Protein AF-A0A7X8XQG6-F1 (afdb_monomer)

Solvent-accessible surface area (backbone atoms only — not comparable to full-atom values): 6072 Å² total; per-residue (Å²): 133,54,75,66,58,50,49,52,51,53,51,53,49,52,54,50,49,54,52,51,54,51,52,50,24,62,74,64,74,58,55,61,72,81,66,39,67,60,43,58,56,51,48,52,50,39,49,49,49,32,63,50,41,73,73,54,83,68,88,49,69,68,56,48,52,53,40,52,50,42,40,52,54,37,71,76,47,74,83,69,76,65,98,56,99,60,59,54,92,77,50,53,73,67,58,48,30,65,76,64,79,100

Sequence (102 aa):
MTAEERYIRIAGFYEALKTLSAAIRTQKGGIAAENYTGRFFEADVLEMLNAYGEKLKPSDAKLKALIKKYQSEFQGVKDLVTPSNKPVHEMTLEEFQRVMNI

Radius of gyration: 16.03 Å; Cα contacts (8 Å, |Δi|>4): 54; chains: 1; bounding box: 31×25×47 Å

Nearest PDB structures (foldseek):
  4hwh-assembly1_A  TM=6.077E-01  e=6.120E-01  Arabidopsis thaliana
  1yo7-assembly2_B  TM=2.441E-01  e=3.489E+00  Escherichia coli

Mean predicted aligned error: 9.98 Å

Structure (mmCIF, N/CA/C/O backbone):
data_AF-A0A7X8XQG6-F1
#
_entry.id   AF-A0A7X8XQG6-F1
#
loop_
_atom_site.group_PDB
_atom_site.id
_atom_site.type_symbol
_atom_site.label_atom_id
_atom_site.label_alt_id
_atom_site.label_comp_id
_atom_site.label_asym_id
_atom_site.label_entity_id
_atom_site.label_seq_id
_atom_site.pdbx_PDB_ins_code
_atom_site.Cartn_x
_atom_site.Cartn_y
_atom_site.Cartn_z
_atom_site.occupancy
_atom_site.B_iso_or_equiv
_atom_site.auth_seq_id
_atom_site.auth_comp_id
_atom_site.auth_asym_id
_atom_site.auth_atom_id
_atom_site.pdbx_PDB_model_num
ATOM 1 N N . MET A 1 1 ? 3.867 0.414 21.333 1.00 76.31 1 MET A N 1
ATOM 2 C CA . MET A 1 1 ? 3.340 0.595 19.968 1.00 76.31 1 MET A CA 1
ATOM 3 C C . MET A 1 1 ? 2.037 -0.183 19.821 1.00 76.31 1 MET A C 1
ATOM 5 O O . MET A 1 1 ? 2.041 -1.400 20.027 1.00 76.31 1 MET A O 1
ATOM 9 N N . THR A 1 2 ? 0.933 0.504 19.548 1.00 89.38 2 THR A N 1
ATOM 10 C CA . THR A 1 2 ? -0.410 -0.066 19.361 1.00 89.38 2 THR A CA 1
ATOM 11 C C . THR A 1 2 ? -0.527 -0.781 18.007 1.00 89.38 2 THR A C 1
ATOM 13 O O . THR A 1 2 ? 0.366 -0.693 17.160 1.00 89.38 2 THR A O 1
ATOM 16 N N . ALA A 1 3 ? -1.611 -1.536 17.796 1.00 87.19 3 ALA A N 1
ATOM 17 C CA . ALA A 1 3 ? -1.884 -2.153 16.494 1.00 87.19 3 ALA A CA 1
ATOM 18 C C . ALA A 1 3 ? -2.119 -1.097 15.397 1.00 87.19 3 ALA A C 1
ATOM 20 O O . ALA A 1 3 ? -1.655 -1.273 14.274 1.00 87.19 3 ALA A O 1
ATOM 21 N N . GLU A 1 4 ? -2.775 0.012 15.743 1.00 91.44 4 GLU A N 1
ATOM 22 C CA . GLU A 1 4 ? -3.010 1.141 14.839 1.00 91.44 4 GLU A CA 1
ATOM 23 C C . GLU A 1 4 ? -1.694 1.842 14.460 1.00 91.44 4 GLU A C 1
ATOM 25 O O . GLU A 1 4 ? -1.434 2.078 13.283 1.00 91.44 4 GLU A O 1
ATOM 30 N N . GLU A 1 5 ? -0.802 2.085 15.426 1.00 90.00 5 GLU A N 1
ATOM 31 C CA . GLU A 1 5 ? 0.523 2.672 15.167 1.00 90.00 5 GLU A CA 1
ATOM 32 C C . GLU A 1 5 ? 1.399 1.763 14.291 1.00 90.00 5 GLU A C 1
ATOM 34 O O . GLU A 1 5 ? 2.103 2.243 13.400 1.00 90.00 5 GLU A O 1
ATOM 39 N N . ARG A 1 6 ? 1.338 0.438 14.503 1.00 90.69 6 ARG A N 1
ATOM 40 C CA . ARG A 1 6 ? 2.000 -0.547 13.631 1.00 90.69 6 ARG A CA 1
ATOM 41 C C . ARG A 1 6 ? 1.492 -0.455 12.199 1.00 90.69 6 ARG A C 1
ATOM 43 O O . ARG A 1 6 ? 2.300 -0.411 11.276 1.00 90.69 6 ARG A O 1
ATOM 50 N N . TYR A 1 7 ? 0.175 -0.400 12.029 1.00 93.06 7 TYR A N 1
ATOM 51 C CA . TYR A 1 7 ? -0.452 -0.292 10.719 1.00 93.06 7 TYR A CA 1
ATOM 52 C C . TYR A 1 7 ? -0.015 0.973 9.978 1.00 93.06 7 TYR A C 1
ATOM 54 O O . TYR A 1 7 ? 0.414 0.900 8.831 1.00 93.06 7 TYR A O 1
ATOM 62 N N . ILE A 1 8 ? -0.042 2.124 10.657 1.00 92.94 8 ILE A N 1
ATOM 63 C CA . ILE A 1 8 ? 0.397 3.408 10.093 1.00 92.94 8 ILE A CA 1
ATOM 64 C C . ILE A 1 8 ? 1.862 3.339 9.650 1.00 92.94 8 ILE A C 1
ATOM 66 O O . ILE A 1 8 ? 2.217 3.858 8.594 1.00 92.94 8 ILE A O 1
ATOM 70 N N . ARG A 1 9 ? 2.722 2.666 10.421 1.00 92.25 9 ARG A N 1
ATOM 71 C CA . ARG A 1 9 ? 4.139 2.517 10.075 1.00 92.25 9 ARG A CA 1
ATOM 72 C C . ARG A 1 9 ? 4.353 1.648 8.834 1.00 92.25 9 ARG A C 1
ATOM 74 O O . ARG A 1 9 ? 5.178 2.000 7.996 1.00 92.25 9 ARG A O 1
ATOM 81 N N . ILE A 1 10 ? 3.602 0.554 8.699 1.00 90.44 10 ILE A N 1
ATOM 82 C CA . ILE A 1 10 ? 3.636 -0.301 7.501 1.00 90.44 10 ILE A CA 1
ATOM 83 C C . ILE A 1 10 ? 3.096 0.470 6.289 1.00 90.44 10 ILE A C 1
ATOM 85 O O . ILE A 1 10 ? 3.706 0.436 5.225 1.00 90.44 10 ILE A O 1
ATOM 89 N N . ALA A 1 11 ? 2.015 1.236 6.459 1.00 92.06 11 ALA A N 1
ATOM 90 C CA . ALA A 1 11 ? 1.468 2.090 5.408 1.00 92.06 11 ALA A CA 1
ATOM 91 C C . ALA A 1 11 ? 2.495 3.127 4.928 1.00 92.06 11 ALA A C 1
ATOM 93 O O . ALA A 1 11 ? 2.706 3.288 3.730 1.00 92.06 11 ALA A O 1
ATOM 94 N N . GLY A 1 12 ? 3.199 3.780 5.856 1.00 92.12 12 GLY A N 1
ATOM 95 C CA . GLY A 1 12 ? 4.277 4.711 5.517 1.00 92.12 12 GLY A CA 1
ATOM 96 C C . GLY A 1 12 ? 5.417 4.046 4.742 1.00 92.12 12 GLY A C 1
ATOM 97 O O . GLY A 1 12 ? 5.930 4.622 3.785 1.00 92.12 12 GLY A O 1
ATOM 98 N N . PHE A 1 13 ? 5.784 2.816 5.110 1.00 88.31 13 PHE A N 1
ATOM 99 C CA . PHE A 1 13 ? 6.775 2.033 4.372 1.00 88.31 13 PHE A CA 1
ATOM 100 C C . PHE A 1 13 ? 6.313 1.700 2.949 1.00 88.31 13 PHE A C 1
ATOM 102 O O . PHE A 1 13 ? 7.077 1.871 2.003 1.00 88.31 13 PHE A O 1
ATOM 109 N N . TYR A 1 14 ? 5.055 1.292 2.784 1.00 89.69 14 TYR A N 1
ATOM 110 C CA . TYR A 1 14 ? 4.467 1.009 1.478 1.00 89.69 14 TYR A CA 1
ATOM 111 C C . TYR A 1 14 ? 4.492 2.229 0.543 1.00 89.69 14 TYR A C 1
ATOM 113 O O . TYR A 1 14 ? 4.901 2.122 -0.612 1.00 89.69 14 TYR A O 1
ATOM 121 N N . GLU A 1 15 ? 4.137 3.417 1.038 1.00 90.25 15 GLU A N 1
ATOM 122 C CA . GLU A 1 15 ? 4.207 4.649 0.235 1.00 90.25 15 GLU A CA 1
ATOM 123 C C . GLU A 1 15 ? 5.658 5.034 -0.120 1.00 90.25 15 GLU A C 1
ATOM 125 O O . GLU A 1 15 ? 5.931 5.515 -1.226 1.00 90.25 15 GLU A O 1
ATOM 130 N N . ALA A 1 16 ? 6.611 4.785 0.785 1.00 85.44 16 ALA A N 1
ATOM 131 C CA . ALA A 1 16 ? 8.032 4.987 0.511 1.00 85.44 16 ALA A CA 1
ATOM 132 C C . ALA A 1 16 ? 8.545 4.032 -0.581 1.00 85.44 16 ALA A C 1
ATOM 134 O O . ALA A 1 16 ? 9.264 4.472 -1.481 1.00 85.44 16 ALA A O 1
ATOM 135 N N . LEU A 1 17 ? 8.127 2.760 -0.556 1.00 83.25 17 LEU A N 1
ATOM 136 C CA . LEU A 1 17 ? 8.427 1.789 -1.612 1.00 83.25 17 LEU A CA 1
ATOM 137 C C . LEU A 1 17 ? 7.885 2.253 -2.967 1.00 83.25 17 LEU A C 1
ATOM 139 O O . LEU A 1 17 ? 8.660 2.370 -3.914 1.00 83.25 17 LEU A O 1
ATOM 143 N N . LYS A 1 18 ? 6.606 2.649 -3.036 1.00 81.25 18 LYS A N 1
ATOM 144 C CA . LYS A 1 18 ? 5.990 3.168 -4.273 1.00 81.25 18 LYS A CA 1
ATOM 145 C C . LYS A 1 18 ? 6.756 4.359 -4.843 1.00 81.25 18 LYS A C 1
ATOM 147 O O . LYS A 1 18 ? 6.939 4.460 -6.058 1.00 81.25 18 LYS A O 1
ATOM 152 N N . THR A 1 19 ? 7.210 5.258 -3.970 1.00 80.94 19 THR A N 1
ATOM 153 C CA . THR A 1 19 ? 8.002 6.436 -4.352 1.00 80.94 19 THR A CA 1
ATOM 154 C C . THR A 1 19 ? 9.364 6.032 -4.914 1.00 80.94 19 THR A C 1
ATOM 156 O O . THR A 1 19 ? 9.763 6.517 -5.974 1.00 80.94 19 THR A O 1
ATOM 159 N N . LEU A 1 20 ? 10.059 5.106 -4.251 1.00 75.69 20 LEU A N 1
ATOM 160 C CA . LEU A 1 20 ? 11.339 4.580 -4.717 1.00 75.69 20 LEU A CA 1
ATOM 161 C C . LEU A 1 20 ? 11.188 3.875 -6.071 1.00 75.69 20 LEU A C 1
ATOM 163 O O . LEU A 1 20 ? 11.930 4.172 -7.007 1.00 75.69 20 LEU A O 1
ATOM 167 N N . SER A 1 21 ? 10.186 3.011 -6.218 1.00 72.81 21 SER A N 1
ATOM 168 C CA . SER A 1 21 ? 9.892 2.330 -7.479 1.00 72.81 21 SER A CA 1
ATOM 169 C C . SER A 1 21 ? 9.496 3.303 -8.586 1.00 72.81 21 SER A C 1
ATOM 171 O O . SER A 1 21 ? 9.863 3.105 -9.742 1.00 72.81 21 SER A O 1
ATOM 173 N N . ALA A 1 22 ? 8.788 4.395 -8.281 1.00 68.00 22 ALA A N 1
ATOM 174 C CA . ALA A 1 22 ? 8.557 5.480 -9.238 1.00 68.00 22 ALA A CA 1
ATOM 175 C C . ALA A 1 22 ? 9.866 6.137 -9.701 1.00 68.00 22 ALA A C 1
ATOM 177 O O . ALA A 1 22 ? 10.072 6.286 -10.904 1.00 68.00 22 ALA A O 1
ATOM 178 N N . ALA A 1 23 ? 10.772 6.465 -8.779 1.00 67.50 23 ALA A N 1
ATOM 179 C CA . ALA A 1 23 ? 12.057 7.075 -9.114 1.00 67.50 23 ALA A CA 1
ATOM 180 C C . ALA A 1 23 ? 12.940 6.154 -9.974 1.00 67.50 23 ALA A C 1
ATOM 182 O O . ALA A 1 23 ? 13.513 6.602 -10.970 1.00 67.50 23 ALA A O 1
ATOM 183 N N . ILE A 1 24 ? 13.002 4.859 -9.640 1.00 63.59 24 ILE A N 1
ATOM 184 C CA . ILE A 1 24 ? 13.764 3.865 -10.410 1.00 63.59 24 ILE A CA 1
ATOM 185 C C . ILE A 1 24 ? 13.207 3.746 -11.836 1.00 63.59 24 ILE A C 1
ATOM 187 O O . ILE A 1 24 ? 13.986 3.726 -12.789 1.00 63.59 24 ILE A O 1
ATOM 191 N N . ARG A 1 25 ? 11.877 3.730 -12.007 1.00 63.00 25 ARG A N 1
ATOM 192 C CA . ARG A 1 25 ? 11.236 3.710 -13.334 1.00 63.00 25 ARG A CA 1
ATOM 193 C C . ARG A 1 25 ? 11.666 4.893 -14.192 1.00 63.00 25 ARG A C 1
ATOM 195 O O . ARG A 1 25 ? 12.050 4.694 -15.342 1.00 63.00 25 ARG A O 1
ATOM 202 N N . THR A 1 26 ? 11.645 6.100 -13.630 1.00 61.50 26 THR A N 1
ATOM 203 C CA . THR A 1 26 ? 12.063 7.316 -14.337 1.00 61.50 26 THR A CA 1
ATOM 204 C C . THR A 1 26 ? 13.534 7.252 -14.747 1.00 61.50 26 THR A C 1
ATOM 206 O O . THR A 1 26 ? 13.861 7.563 -15.888 1.00 61.50 26 THR A O 1
ATOM 209 N N . GLN A 1 27 ? 14.424 6.800 -13.856 1.00 59.69 27 GLN A N 1
ATOM 210 C CA . GLN A 1 27 ? 15.856 6.698 -14.163 1.00 59.69 27 GLN A CA 1
ATOM 211 C C . GLN A 1 27 ? 16.185 5.614 -15.193 1.00 59.69 27 GLN A C 1
ATOM 213 O O . GLN A 1 27 ? 17.097 5.796 -15.994 1.00 59.69 27 GLN A O 1
ATOM 218 N N . LYS A 1 28 ? 15.451 4.496 -15.203 1.00 60.44 28 LYS A N 1
ATOM 219 C CA . LYS A 1 28 ? 15.677 3.389 -16.144 1.00 60.44 28 LYS A CA 1
ATOM 220 C C . LYS A 1 28 ? 14.887 3.513 -17.454 1.00 60.44 28 LYS A C 1
ATOM 222 O O . LYS A 1 28 ? 14.687 2.514 -18.134 1.00 60.44 28 LYS A O 1
ATOM 227 N N . GLY A 1 29 ? 14.426 4.711 -17.816 1.00 58.00 29 GLY A N 1
ATOM 228 C CA . GLY A 1 29 ? 13.790 4.953 -19.117 1.00 58.00 29 GLY A CA 1
ATOM 229 C C . GLY A 1 29 ? 12.355 4.431 -19.243 1.00 58.00 29 GLY A C 1
ATOM 230 O O . GLY A 1 29 ? 11.922 4.103 -20.340 1.00 58.00 29 GLY A O 1
ATOM 231 N N . GLY A 1 30 ? 11.604 4.348 -18.141 1.00 53.34 30 GLY A N 1
ATOM 232 C CA . GLY A 1 30 ? 10.170 4.047 -18.187 1.00 53.34 30 GLY A CA 1
ATOM 233 C C . GLY A 1 30 ? 9.814 2.562 -18.243 1.00 53.34 30 GLY A C 1
ATOM 234 O O . GLY A 1 30 ? 8.677 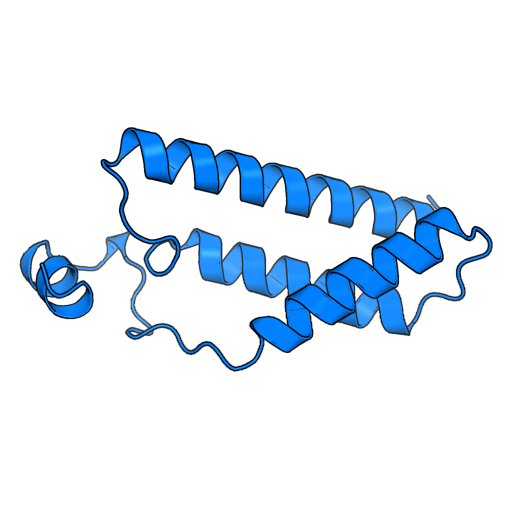2.241 -18.577 1.00 53.34 30 GLY A O 1
ATOM 235 N N . ILE A 1 31 ? 10.740 1.661 -17.881 1.00 53.56 31 ILE A N 1
ATOM 236 C CA . ILE A 1 31 ? 10.437 0.229 -17.701 1.00 53.56 31 ILE A CA 1
ATOM 237 C C . ILE A 1 31 ? 9.167 0.093 -16.850 1.00 53.56 31 ILE A C 1
ATOM 239 O O . ILE A 1 31 ? 9.099 0.639 -15.744 1.00 53.56 31 ILE A O 1
ATOM 243 N N . ALA A 1 32 ? 8.163 -0.623 -17.364 1.00 54.12 32 ALA A N 1
ATOM 244 C CA . ALA A 1 32 ? 6.883 -0.781 -16.686 1.00 54.12 32 ALA A CA 1
ATOM 245 C C . ALA A 1 32 ? 7.078 -1.381 -15.282 1.00 54.12 32 ALA A C 1
ATOM 247 O O . ALA A 1 32 ? 7.945 -2.235 -15.072 1.00 54.12 32 ALA A O 1
ATOM 248 N N . ALA A 1 33 ? 6.268 -0.936 -14.311 1.00 50.44 33 ALA A N 1
ATOM 249 C CA . ALA A 1 33 ? 6.357 -1.361 -12.903 1.00 50.44 33 ALA A CA 1
ATOM 250 C C . ALA A 1 33 ? 6.282 -2.890 -12.726 1.00 50.44 33 ALA A C 1
ATOM 252 O O . ALA A 1 33 ? 6.727 -3.419 -11.714 1.00 50.44 33 ALA A O 1
ATOM 253 N N . GLU A 1 34 ? 5.736 -3.568 -13.736 1.00 47.44 34 GLU A N 1
ATOM 254 C CA . GLU A 1 34 ? 5.618 -5.017 -13.948 1.00 47.44 34 GLU A CA 1
ATOM 255 C C . GLU A 1 34 ? 6.916 -5.790 -13.768 1.00 47.44 34 GLU A C 1
ATOM 257 O O . GLU A 1 34 ? 6.875 -6.939 -13.339 1.00 47.44 34 GLU A O 1
ATOM 262 N N . ASN A 1 35 ? 8.052 -5.138 -13.998 1.00 49.00 35 ASN A N 1
ATOM 263 C CA . ASN A 1 35 ? 9.330 -5.808 -14.232 1.00 49.00 35 ASN A CA 1
ATOM 264 C C . ASN A 1 35 ? 10.369 -5.506 -13.160 1.00 49.00 35 ASN A C 1
ATOM 266 O O . ASN A 1 35 ? 11.569 -5.629 -13.387 1.00 49.00 35 ASN A O 1
ATOM 270 N N . TYR A 1 36 ? 9.934 -5.060 -11.989 1.00 55.53 36 TYR A N 1
ATOM 271 C CA . TYR A 1 36 ? 10.830 -4.892 -10.858 1.00 55.53 36 TYR A CA 1
ATOM 272 C C . TYR A 1 36 ? 10.584 -6.004 -9.851 1.00 55.53 36 TYR A C 1
ATOM 274 O O . TYR A 1 36 ? 9.446 -6.286 -9.495 1.00 55.53 36 TYR A O 1
ATOM 282 N N . THR A 1 37 ? 11.660 -6.570 -9.300 1.00 48.94 37 THR A N 1
ATOM 283 C CA . THR A 1 37 ? 11.617 -7.416 -8.092 1.00 48.94 37 THR A CA 1
ATOM 284 C C . THR A 1 37 ? 10.860 -6.722 -6.947 1.00 48.94 37 THR A C 1
ATOM 286 O O . THR A 1 37 ? 10.265 -7.379 -6.100 1.00 48.94 37 THR A O 1
ATOM 289 N N . GLY A 1 38 ? 10.821 -5.382 -6.966 1.00 51.19 38 GLY A N 1
ATOM 290 C CA . GLY A 1 38 ? 10.021 -4.552 -6.069 1.00 51.19 38 GLY A CA 1
ATOM 291 C C . GLY A 1 38 ? 8.509 -4.738 -6.197 1.00 51.19 38 GLY A C 1
ATOM 292 O O . GLY A 1 38 ? 7.817 -4.428 -5.244 1.00 51.19 38 GLY A O 1
ATOM 293 N N . ARG A 1 39 ? 7.980 -5.292 -7.296 1.00 55.56 39 ARG A N 1
ATOM 294 C CA . ARG A 1 39 ? 6.543 -5.567 -7.439 1.00 55.56 39 ARG A CA 1
ATOM 295 C C . ARG A 1 39 ? 6.074 -6.708 -6.553 1.00 55.56 39 ARG A C 1
ATOM 297 O O . ARG A 1 39 ? 5.000 -6.599 -5.983 1.00 55.56 39 ARG A O 1
ATOM 304 N N . PHE A 1 40 ? 6.891 -7.753 -6.415 1.00 56.97 40 PHE A N 1
ATOM 305 C CA . PHE A 1 40 ? 6.619 -8.838 -5.474 1.00 56.97 40 PHE A CA 1
ATOM 306 C C . PHE A 1 40 ? 6.622 -8.284 -4.051 1.00 56.97 40 PHE A C 1
ATOM 308 O O . PHE A 1 40 ? 5.629 -8.389 -3.350 1.00 56.97 40 PHE A O 1
ATOM 315 N N . PHE A 1 41 ? 7.660 -7.528 -3.691 1.00 69.25 41 PHE A N 1
ATOM 316 C CA . PHE A 1 41 ? 7.759 -6.959 -2.351 1.00 69.25 41 PHE A CA 1
ATOM 317 C C . PHE A 1 41 ? 6.694 -5.880 -2.049 1.00 69.25 41 PHE A C 1
ATOM 319 O O . PHE A 1 41 ? 6.171 -5.821 -0.942 1.00 69.25 41 PHE A O 1
ATOM 326 N N . GLU A 1 42 ? 6.321 -5.035 -3.015 1.00 76.75 42 GLU A N 1
ATOM 327 C CA . GLU A 1 42 ? 5.219 -4.070 -2.878 1.00 76.75 42 GLU A CA 1
ATOM 328 C C . GLU A 1 42 ? 3.855 -4.756 -2.799 1.00 76.75 42 GLU A C 1
ATOM 330 O O . GLU A 1 42 ? 3.015 -4.324 -2.009 1.00 76.75 42 GLU A O 1
ATOM 335 N N . ALA A 1 43 ? 3.628 -5.806 -3.593 1.00 77.31 43 ALA A N 1
ATOM 336 C CA . ALA A 1 43 ? 2.406 -6.599 -3.541 1.00 77.31 43 ALA A CA 1
ATOM 337 C C . ALA A 1 43 ? 2.281 -7.330 -2.198 1.00 77.31 43 ALA A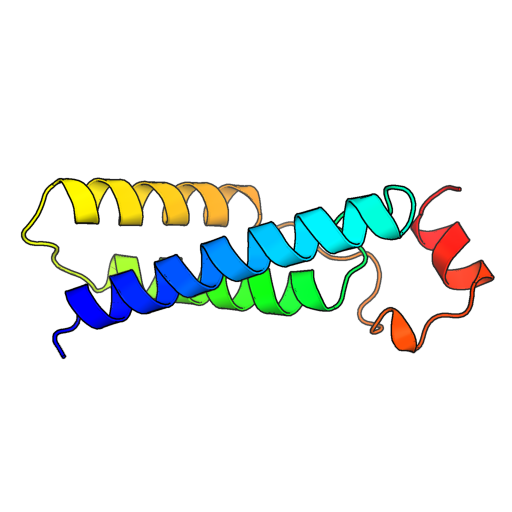 C 1
ATOM 339 O O . ALA A 1 43 ? 1.224 -7.244 -1.581 1.00 77.31 43 ALA A O 1
ATOM 340 N N . ASP A 1 44 ? 3.363 -7.928 -1.695 1.00 80.50 44 ASP A N 1
ATOM 341 C CA . ASP A 1 44 ? 3.405 -8.593 -0.387 1.00 80.50 44 ASP A CA 1
ATOM 342 C C . ASP A 1 44 ? 3.101 -7.604 0.751 1.00 80.50 44 ASP A C 1
ATOM 344 O O . ASP A 1 44 ? 2.339 -7.894 1.677 1.00 80.50 44 ASP A O 1
ATOM 348 N N . VAL A 1 45 ? 3.665 -6.391 0.685 1.00 86.19 45 VAL A N 1
ATOM 349 C CA . VAL A 1 45 ? 3.390 -5.336 1.673 1.00 86.19 45 VAL A CA 1
ATOM 350 C C . VAL A 1 45 ? 1.940 -4.845 1.569 1.00 86.19 45 VAL A C 1
ATOM 352 O O . VAL A 1 45 ? 1.309 -4.594 2.599 1.00 86.19 45 VAL A O 1
ATOM 355 N N . LEU A 1 46 ? 1.383 -4.730 0.360 1.00 87.75 46 LEU A N 1
ATOM 356 C CA . LEU A 1 46 ? -0.021 -4.367 0.150 1.00 87.75 46 LEU A CA 1
ATOM 357 C C . LEU A 1 46 ? -0.981 -5.461 0.643 1.00 87.75 46 LEU A C 1
ATOM 359 O O . LEU A 1 46 ? -1.987 -5.146 1.281 1.00 87.75 46 LEU A O 1
ATOM 363 N N . GLU A 1 47 ? -0.668 -6.734 0.409 1.00 86.75 47 GLU A N 1
ATOM 364 C CA . GLU A 1 47 ? -1.414 -7.875 0.944 1.00 86.75 47 GLU A CA 1
ATOM 365 C C . GLU A 1 47 ? -1.362 -7.880 2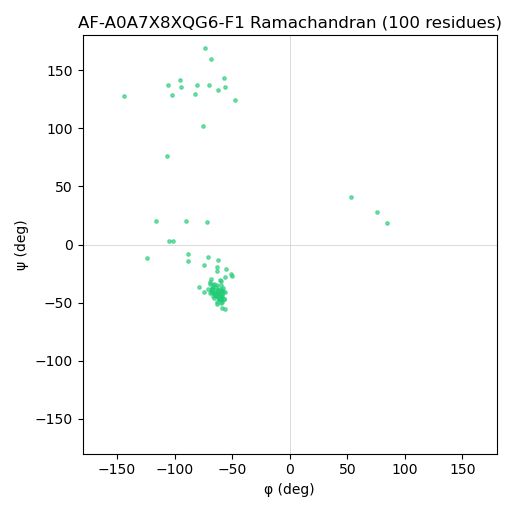.477 1.00 86.75 47 GLU A C 1
ATOM 367 O O . GLU A 1 47 ? -2.397 -8.012 3.137 1.00 86.75 47 GLU A O 1
ATOM 372 N N . MET A 1 48 ? -0.184 -7.635 3.061 1.00 87.56 48 MET A N 1
ATOM 373 C CA . MET A 1 48 ? -0.023 -7.487 4.507 1.00 87.56 48 MET A CA 1
ATOM 374 C C . MET A 1 48 ? -0.885 -6.341 5.052 1.00 87.56 48 MET A C 1
ATOM 376 O O . MET A 1 48 ? -1.529 -6.503 6.091 1.00 87.56 48 MET A O 1
ATOM 380 N N . LEU A 1 49 ? -0.936 -5.196 4.363 1.00 91.75 49 LEU A N 1
ATOM 381 C CA . LEU A 1 49 ? -1.816 -4.078 4.717 1.00 91.75 49 LEU A CA 1
ATOM 382 C C . LEU A 1 49 ? -3.293 -4.472 4.636 1.00 91.75 49 LEU A C 1
ATOM 384 O O . LEU A 1 49 ? -4.036 -4.188 5.573 1.00 91.75 49 LEU A O 1
ATOM 388 N N . ASN A 1 50 ? -3.721 -5.168 3.582 1.00 91.75 50 ASN A N 1
ATOM 389 C CA . ASN A 1 50 ? -5.096 -5.652 3.460 1.00 91.75 50 ASN A CA 1
ATOM 390 C C . ASN A 1 50 ? -5.462 -6.584 4.632 1.00 91.75 50 ASN A C 1
ATOM 392 O O . ASN A 1 50 ? -6.404 -6.311 5.379 1.00 91.75 50 ASN A O 1
ATOM 396 N N . ALA A 1 51 ? -4.664 -7.633 4.852 1.00 89.69 51 ALA A N 1
ATO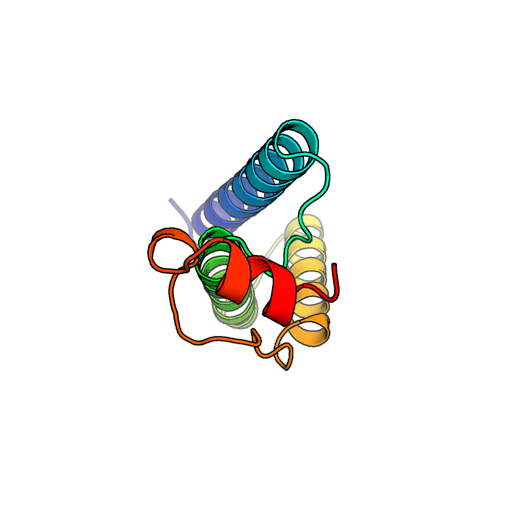M 397 C CA . ALA A 1 51 ? -4.915 -8.649 5.872 1.00 89.69 51 ALA A CA 1
ATOM 398 C C . ALA A 1 51 ? -4.827 -8.103 7.308 1.00 89.69 51 ALA A C 1
ATOM 400 O O . ALA A 1 51 ? -5.550 -8.558 8.201 1.00 89.69 51 ALA A O 1
ATOM 401 N N . TYR A 1 52 ? -3.938 -7.138 7.568 1.00 92.25 52 TYR A N 1
ATOM 402 C CA . TYR A 1 52 ? -3.864 -6.482 8.874 1.00 92.25 52 TYR A CA 1
ATOM 403 C C . TYR A 1 52 ? -5.042 -5.510 9.056 1.00 92.25 52 TYR A C 1
ATOM 405 O O . TYR A 1 52 ? -5.667 -5.490 10.118 1.00 92.25 52 TYR A O 1
ATOM 413 N N . GLY A 1 53 ? -5.406 -4.760 8.013 1.00 91.38 53 GLY A N 1
ATOM 414 C CA . GLY A 1 53 ? -6.530 -3.825 8.018 1.00 91.38 53 GLY A CA 1
ATOM 415 C C . GLY A 1 53 ? -7.869 -4.492 8.336 1.00 91.38 53 GLY A C 1
ATOM 416 O O . GLY A 1 53 ? -8.632 -3.962 9.139 1.00 91.38 53 GLY A O 1
ATOM 417 N N . GLU A 1 54 ? -8.123 -5.690 7.803 1.00 91.19 54 GLU A N 1
ATOM 418 C CA . GLU A 1 54 ? -9.330 -6.486 8.092 1.00 91.19 54 GLU A CA 1
ATOM 419 C C . GLU A 1 54 ? -9.476 -6.871 9.572 1.00 91.19 54 GLU A C 1
ATOM 421 O O . GLU A 1 54 ? -10.587 -6.998 10.088 1.00 91.19 54 GLU A O 1
ATOM 426 N N . LYS A 1 55 ? -8.352 -7.046 10.274 1.00 90.56 55 LYS A N 1
ATOM 427 C CA . LYS A 1 55 ? -8.315 -7.442 11.692 1.00 90.56 55 LYS A CA 1
ATOM 428 C C . LYS A 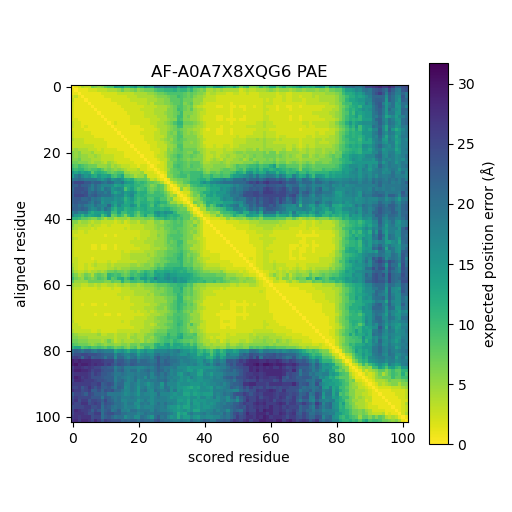1 55 ? -8.369 -6.242 12.636 1.00 90.56 55 LYS A C 1
ATOM 430 O O . LYS A 1 55 ? -8.571 -6.411 13.841 1.00 90.56 55 LYS A O 1
ATOM 435 N N . LEU A 1 56 ? -8.154 -5.036 12.117 1.00 91.06 56 LEU A N 1
ATOM 436 C CA . LEU A 1 56 ? -8.164 -3.806 12.894 1.00 91.06 56 LEU A CA 1
ATOM 437 C C . LEU A 1 56 ? -9.598 -3.328 13.134 1.00 91.06 56 LEU A C 1
ATOM 439 O O . LEU A 1 56 ? -10.437 -3.306 12.239 1.00 91.06 56 LEU A O 1
ATOM 443 N N . LYS A 1 57 ? -9.862 -2.882 14.365 1.00 90.06 57 LYS A N 1
ATOM 444 C CA . LYS A 1 57 ? -11.075 -2.141 14.735 1.00 90.06 57 LYS A CA 1
ATOM 445 C C . LYS A 1 57 ? -10.693 -0.676 14.951 1.00 90.06 57 LYS A C 1
ATOM 447 O O . LYS A 1 57 ? -10.526 -0.271 16.099 1.00 90.06 57 LYS A O 1
ATOM 452 N N . PRO A 1 58 ? -10.476 0.089 13.867 1.00 86.06 58 PRO A N 1
ATOM 453 C CA . PRO A 1 58 ? -9.943 1.440 13.958 1.00 86.06 58 PRO A CA 1
ATOM 454 C C . PRO A 1 58 ? -10.885 2.364 14.730 1.00 86.06 58 PRO A C 1
ATOM 456 O O . PRO A 1 58 ? -12.093 2.420 14.467 1.00 86.06 58 PRO A O 1
ATOM 459 N N . SER A 1 59 ? -10.308 3.114 15.659 1.00 84.62 59 SER A N 1
ATOM 460 C CA . SER A 1 59 ? -11.003 4.121 16.460 1.00 84.62 59 SER A CA 1
ATOM 461 C C . SER A 1 59 ? -11.230 5.428 15.682 1.00 84.62 59 SER A C 1
ATOM 463 O O . SER A 1 59 ? -12.307 6.017 15.774 1.00 84.62 59 SER A O 1
ATOM 465 N N . ASP A 1 60 ? -10.272 5.823 14.835 1.00 90.69 60 ASP A N 1
ATOM 466 C CA . ASP A 1 60 ? -10.292 7.054 14.030 1.00 90.69 60 ASP A CA 1
ATOM 467 C C . ASP A 1 60 ? -10.827 6.832 12.595 1.00 90.69 60 ASP A C 1
ATOM 469 O O . ASP A 1 60 ? -10.523 5.846 11.914 1.00 90.69 60 ASP A O 1
ATOM 473 N N . ALA A 1 61 ? -11.604 7.799 12.102 1.00 92.31 61 ALA A N 1
ATOM 474 C CA . ALA A 1 61 ? -12.089 7.885 10.729 1.00 92.31 61 ALA A CA 1
ATOM 475 C C . ALA A 1 61 ? -10.957 7.964 9.690 1.00 92.31 61 ALA A C 1
ATOM 477 O O . ALA A 1 61 ? -11.086 7.382 8.611 1.00 92.31 61 ALA A O 1
ATOM 478 N N . LYS A 1 62 ? -9.835 8.627 10.000 1.00 92.31 62 LYS A N 1
ATOM 479 C CA . LYS A 1 62 ? -8.689 8.695 9.073 1.00 92.31 62 LYS A CA 1
ATOM 480 C C . LYS A 1 62 ? -8.089 7.316 8.822 1.00 92.31 62 LYS A C 1
ATOM 482 O O . LYS A 1 62 ? -7.838 6.951 7.676 1.00 92.31 62 LYS A O 1
ATOM 487 N N . LEU A 1 63 ? -7.919 6.529 9.883 1.00 93.12 63 LEU A N 1
ATOM 488 C CA . LEU A 1 63 ? -7.400 5.169 9.777 1.00 93.12 63 LEU A CA 1
ATOM 489 C C . LEU A 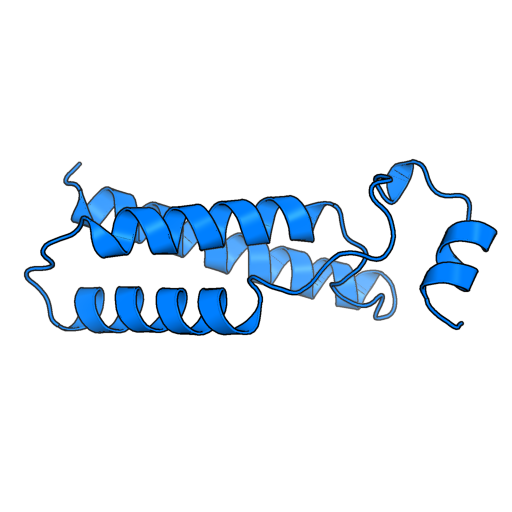1 63 ? -8.379 4.249 9.034 1.00 93.12 63 LEU A C 1
ATOM 491 O O . LEU A 1 63 ? -7.950 3.456 8.201 1.00 93.12 63 LEU A O 1
ATOM 495 N N . LYS A 1 64 ? -9.694 4.408 9.250 1.00 94.81 64 LYS A N 1
ATOM 496 C CA . LYS A 1 64 ? -10.731 3.709 8.463 1.00 94.81 64 LYS A CA 1
ATOM 497 C C . LYS A 1 64 ? -10.611 3.994 6.968 1.00 94.81 64 LYS A C 1
ATOM 499 O O . LYS A 1 64 ? -10.652 3.066 6.163 1.00 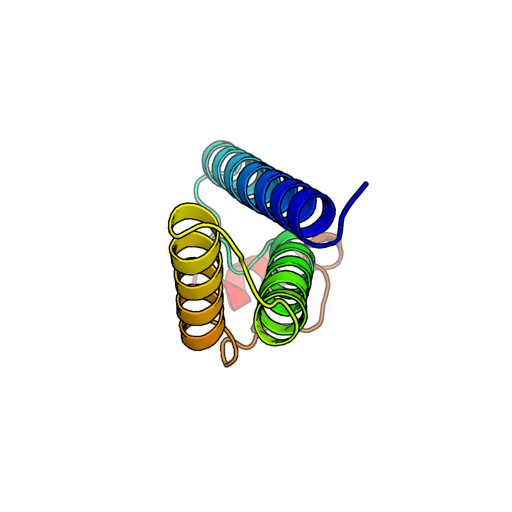94.81 64 LYS A O 1
ATOM 504 N N . ALA A 1 65 ? -10.457 5.263 6.595 1.00 95.00 65 ALA A N 1
ATOM 505 C CA . ALA A 1 65 ? -10.296 5.656 5.198 1.00 95.00 65 ALA A CA 1
ATOM 506 C C . ALA A 1 65 ? -9.010 5.074 4.590 1.00 95.00 65 ALA A C 1
ATOM 508 O O . ALA A 1 65 ? -9.031 4.578 3.465 1.00 95.00 65 ALA A O 1
ATOM 509 N N . LEU A 1 66 ? -7.916 5.073 5.356 1.00 94.19 66 LEU A N 1
ATOM 510 C CA . LEU A 1 66 ? -6.640 4.498 4.939 1.00 94.19 66 LE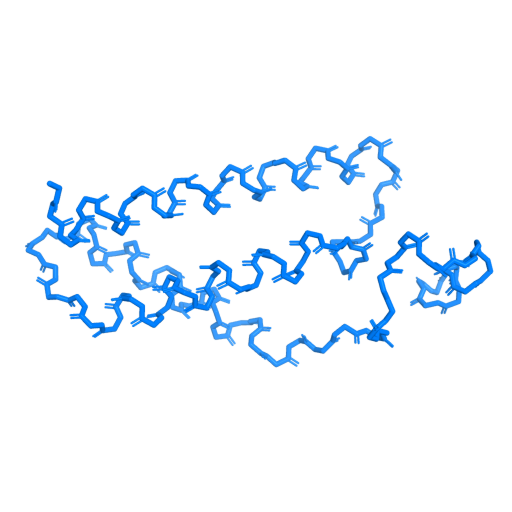U A CA 1
ATOM 511 C C . LEU A 1 66 ? -6.724 2.978 4.727 1.00 94.19 66 LEU A C 1
ATOM 513 O O . LEU A 1 66 ? -6.221 2.474 3.728 1.00 94.19 66 LEU A O 1
ATOM 517 N N . ILE A 1 67 ? -7.394 2.249 5.625 1.00 95.50 67 ILE A N 1
ATOM 518 C CA . ILE A 1 67 ? -7.659 0.811 5.457 1.00 95.50 67 ILE A CA 1
ATOM 519 C C . ILE A 1 67 ? -8.454 0.566 4.176 1.00 95.50 67 ILE A C 1
ATOM 521 O O . ILE A 1 67 ? -8.033 -0.221 3.333 1.00 95.50 67 ILE A O 1
ATOM 525 N N . LYS A 1 68 ? -9.549 1.306 3.974 1.00 95.69 68 LYS A N 1
ATOM 526 C CA . LYS A 1 68 ? -10.388 1.161 2.780 1.00 95.69 68 LYS A CA 1
ATOM 527 C C . LYS A 1 68 ? -9.625 1.447 1.480 1.00 95.69 68 LYS A C 1
ATOM 529 O O . LYS A 1 68 ? -9.844 0.753 0.490 1.00 95.69 68 LYS A O 1
ATOM 534 N N . LYS A 1 69 ? -8.723 2.437 1.481 1.00 94.38 69 LYS A N 1
ATOM 535 C CA . LYS A 1 69 ? -7.830 2.735 0.348 1.00 94.38 69 LYS A CA 1
ATOM 536 C C . LYS A 1 69 ? -7.012 1.498 -0.030 1.00 94.38 69 LYS A C 1
ATOM 538 O O . LYS A 1 69 ? -7.089 1.062 -1.172 1.00 94.38 69 LYS A O 1
ATOM 543 N N . TYR A 1 70 ? -6.275 0.917 0.917 1.00 93.00 70 TYR A N 1
ATOM 544 C CA . TYR A 1 70 ? -5.400 -0.222 0.621 1.00 93.00 70 TYR A CA 1
ATOM 545 C C . TYR A 1 70 ? -6.165 -1.502 0.290 1.00 93.00 70 TYR A C 1
ATOM 547 O O . TYR A 1 70 ? -5.729 -2.247 -0.579 1.00 93.00 70 TYR A O 1
ATOM 555 N N . GLN A 1 71 ? -7.343 -1.717 0.881 1.00 92.38 71 GLN A N 1
ATOM 556 C CA . GLN A 1 71 ? -8.235 -2.802 0.461 1.00 92.38 71 GLN A CA 1
ATOM 557 C C . GLN A 1 71 ? -8.655 -2.640 -1.005 1.00 92.38 71 GLN A C 1
ATOM 559 O O . GLN A 1 71 ? -8.608 -3.594 -1.776 1.00 92.38 71 GLN A O 1
ATOM 564 N N . SER A 1 72 ? -9.024 -1.423 -1.417 1.00 89.12 72 SER A N 1
ATOM 565 C CA . SER A 1 72 ? -9.382 -1.142 -2.809 1.00 89.12 72 SER A CA 1
ATOM 566 C C . SER A 1 72 ? -8.195 -1.299 -3.761 1.00 89.12 72 SER A C 1
ATOM 568 O O . SER A 1 72 ? -8.375 -1.841 -4.848 1.00 89.12 72 SER A O 1
ATOM 570 N N . GLU A 1 73 ? -7.001 -0.837 -3.372 1.00 85.50 73 GLU A N 1
ATOM 571 C CA . GLU A 1 73 ? -5.774 -1.034 -4.156 1.00 85.50 73 GLU A CA 1
ATOM 572 C C . GLU A 1 73 ? -5.477 -2.529 -4.322 1.00 85.50 73 GLU A C 1
ATOM 574 O O . GLU A 1 73 ? -5.268 -2.976 -5.446 1.00 85.50 73 GLU A O 1
ATOM 579 N N . PHE A 1 74 ? -5.556 -3.315 -3.241 1.00 86.38 74 PHE A N 1
ATOM 580 C CA . PHE A 1 74 ? -5.341 -4.763 -3.272 1.00 86.38 74 PHE A CA 1
ATOM 581 C C . PHE A 1 74 ? -6.329 -5.473 -4.203 1.00 86.38 74 PHE A C 1
ATOM 583 O O . PHE A 1 74 ? -5.913 -6.251 -5.057 1.00 86.38 74 PHE A O 1
ATOM 590 N N . GLN A 1 75 ? -7.628 -5.165 -4.117 1.00 83.38 75 GLN A N 1
ATOM 591 C CA . GLN A 1 75 ? -8.626 -5.766 -5.012 1.00 83.38 75 GLN A CA 1
ATOM 592 C C . GLN A 1 75 ? -8.359 -5.473 -6.494 1.00 83.38 75 GLN A C 1
ATOM 594 O O . GLN A 1 75 ? -8.677 -6.310 -7.332 1.00 83.38 75 GLN A O 1
ATOM 599 N N . GLY A 1 76 ? -7.771 -4.317 -6.818 1.00 76.69 76 GLY A N 1
ATOM 600 C CA . GLY A 1 76 ? -7.419 -3.959 -8.192 1.00 76.69 76 GLY A CA 1
ATOM 601 C C . GLY A 1 76 ? -6.193 -4.691 -8.743 1.00 76.69 76 GLY A C 1
ATOM 602 O O . GLY A 1 76 ? -6.005 -4.706 -9.958 1.00 76.69 76 GLY A O 1
ATOM 603 N N . VAL A 1 77 ? -5.358 -5.281 -7.880 1.00 73.94 77 VAL A N 1
ATOM 604 C CA . VAL A 1 77 ? -4.068 -5.870 -8.281 1.00 73.94 77 VAL A CA 1
ATOM 605 C C . VAL A 1 77 ? -3.889 -7.341 -7.904 1.00 73.94 77 VAL A C 1
ATOM 607 O O . VAL A 1 77 ? -2.963 -7.964 -8.410 1.00 73.94 77 VAL A O 1
ATOM 610 N N . LYS A 1 78 ? -4.759 -7.914 -7.061 1.00 72.44 78 LYS A N 1
ATOM 611 C CA . LYS A 1 78 ? -4.638 -9.288 -6.530 1.00 72.44 78 LYS A CA 1
ATOM 612 C C . LYS A 1 78 ? -4.548 -10.387 -7.600 1.00 72.44 78 LYS A C 1
ATOM 614 O O . LYS A 1 78 ? -3.956 -11.426 -7.345 1.00 72.44 78 LYS A O 1
ATOM 619 N N . ASP A 1 79 ? -5.122 -10.148 -8.779 1.00 69.12 79 ASP A N 1
ATOM 620 C CA . ASP A 1 79 ? -5.172 -11.113 -9.885 1.00 69.12 79 ASP A CA 1
ATOM 621 C C . ASP A 1 79 ? -4.123 -10.807 -10.975 1.00 69.12 79 ASP A C 1
ATOM 623 O O . ASP A 1 79 ? -4.073 -11.475 -12.010 1.00 69.12 79 ASP A O 1
ATOM 627 N N . LEU A 1 80 ? -3.278 -9.786 -10.777 1.00 63.56 80 LEU A N 1
ATOM 628 C CA . LEU A 1 80 ? -2.203 -9.456 -11.710 1.00 63.56 80 LEU A CA 1
ATOM 629 C C . LEU A 1 80 ? -1.059 -10.460 -11.550 1.00 63.56 80 LEU A C 1
ATOM 631 O O . LEU A 1 80 ? -0.241 -10.358 -10.640 1.00 63.56 80 LEU A O 1
ATOM 635 N N . VAL A 1 81 ? -0.981 -11.416 -12.471 1.00 51.94 81 VAL A N 1
ATOM 636 C CA . VAL A 1 81 ? 0.131 -12.368 -12.555 1.00 51.94 81 VAL A CA 1
ATOM 637 C C . VAL A 1 81 ? 1.297 -11.707 -13.294 1.00 51.94 81 VAL A C 1
ATOM 639 O O . VAL A 1 81 ? 1.113 -11.151 -14.379 1.00 51.94 81 VAL A O 1
ATOM 642 N N . THR A 1 82 ? 2.505 -11.743 -12.731 1.00 48.66 82 THR A N 1
ATOM 643 C CA . THR A 1 82 ? 3.710 -11.330 -13.461 1.00 48.66 82 THR A CA 1
ATOM 644 C C . THR A 1 82 ? 4.030 -12.361 -14.557 1.00 48.66 82 THR A C 1
ATOM 646 O O . THR A 1 82 ? 3.951 -13.563 -14.301 1.00 48.66 82 THR A O 1
ATOM 649 N N . PRO A 1 83 ? 4.401 -11.940 -15.785 1.00 43.97 83 PRO A N 1
ATOM 650 C CA . PRO A 1 83 ? 4.639 -12.860 -16.906 1.00 43.97 83 PRO A CA 1
ATOM 651 C C . PRO A 1 83 ? 5.789 -13.862 -16.712 1.00 43.97 83 PRO A C 1
ATOM 653 O O . PRO A 1 83 ? 5.900 -14.817 -17.478 1.00 43.97 83 PRO A O 1
ATOM 656 N N . SER A 1 84 ? 6.657 -13.682 -15.713 1.00 44.59 84 SER A N 1
ATOM 657 C CA . SER A 1 84 ? 7.717 -14.636 -15.403 1.00 44.59 84 SER A CA 1
ATOM 658 C C . SER A 1 84 ? 7.948 -14.733 -13.893 1.00 44.59 84 SER A C 1
ATOM 660 O O . SER A 1 84 ? 8.220 -13.754 -13.207 1.00 44.59 84 SER A O 1
ATOM 662 N N . ASN A 1 85 ? 7.925 -15.959 -13.370 1.00 46.69 85 ASN A N 1
ATOM 663 C CA . ASN A 1 85 ? 8.395 -16.285 -12.017 1.00 46.69 85 ASN A CA 1
ATOM 664 C C . ASN A 1 85 ? 9.937 -16.216 -11.894 1.00 46.69 85 ASN A C 1
ATOM 666 O O . ASN A 1 85 ? 10.509 -16.818 -10.989 1.00 46.69 85 ASN A O 1
ATOM 670 N N . LYS A 1 86 ? 10.629 -15.531 -12.817 1.00 39.97 86 LYS A N 1
ATOM 671 C CA . LYS A 1 86 ? 12.079 -15.321 -12.772 1.00 39.97 86 LYS A CA 1
ATOM 672 C C . LYS A 1 86 ? 12.363 -13.898 -12.286 1.00 39.97 86 LYS A C 1
ATOM 674 O O . LYS A 1 86 ? 11.823 -12.951 -12.860 1.00 39.97 86 LYS A O 1
ATOM 679 N N . PRO A 1 87 ? 13.217 -13.711 -11.269 1.00 47.03 87 PRO A N 1
ATOM 680 C CA . PRO A 1 87 ? 13.684 -12.387 -10.893 1.00 47.03 87 PRO A CA 1
ATOM 681 C C . PRO A 1 87 ? 14.334 -11.674 -12.088 1.00 47.03 87 PRO A C 1
ATOM 683 O O . PRO A 1 87 ? 15.156 -12.252 -12.790 1.00 47.03 87 PRO A O 1
ATOM 686 N N . VAL A 1 88 ? 14.025 -10.393 -12.307 1.00 44.19 88 VAL A N 1
ATOM 687 C CA . VAL A 1 88 ? 14.519 -9.647 -13.488 1.00 44.19 88 VAL A CA 1
ATOM 688 C C . VAL A 1 88 ? 16.045 -9.505 -13.533 1.00 44.19 88 VAL A C 1
ATOM 690 O O . VAL A 1 88 ? 16.620 -9.370 -14.606 1.00 44.19 88 VAL A O 1
ATOM 693 N N . HIS A 1 89 ? 16.729 -9.607 -12.391 1.00 48.44 89 HIS A N 1
ATOM 694 C CA . HIS A 1 89 ? 18.195 -9.636 -12.352 1.00 48.44 89 HIS A CA 1
ATOM 695 C C . HIS A 1 89 ? 18.804 -10.944 -12.893 1.00 48.44 89 HIS A C 1
ATOM 697 O O . HIS A 1 89 ? 20.012 -11.003 -13.100 1.00 48.44 89 HIS A O 1
ATOM 703 N N . GLU A 1 90 ? 17.981 -11.967 -13.128 1.00 41.59 90 GLU A N 1
ATOM 704 C CA . GLU A 1 90 ? 18.362 -13.255 -13.715 1.00 41.59 90 GLU A CA 1
ATOM 705 C C . GLU A 1 90 ? 17.914 -13.390 -15.183 1.00 41.59 90 GLU A C 1
ATOM 707 O O . GLU A 1 90 ? 18.101 -14.446 -15.788 1.00 41.59 90 GLU A O 1
ATOM 712 N N . MET A 1 91 ? 17.304 -12.348 -15.761 1.00 51.16 91 MET A N 1
ATOM 713 C CA . MET A 1 91 ? 16.866 -12.335 -17.158 1.00 51.16 91 MET A CA 1
ATOM 714 C C . MET A 1 91 ? 17.935 -11.709 -18.055 1.00 51.16 91 MET A C 1
ATOM 716 O O . MET A 1 91 ? 18.503 -10.659 -17.749 1.00 51.16 91 MET A O 1
ATOM 720 N N . THR A 1 92 ? 18.185 -12.341 -19.197 1.00 58.66 92 THR A N 1
ATOM 721 C CA . THR A 1 92 ? 18.967 -11.750 -20.288 1.00 58.66 92 THR A CA 1
ATOM 722 C C . THR A 1 92 ? 18.212 -10.577 -20.927 1.00 58.66 92 THR A C 1
ATOM 724 O O . THR A 1 92 ? 16.990 -10.465 -20.809 1.00 58.66 92 THR A O 1
ATOM 727 N N . LEU A 1 93 ? 18.929 -9.690 -21.628 1.00 51.00 93 LEU A N 1
ATOM 728 C CA . LEU A 1 93 ? 18.326 -8.532 -22.304 1.00 51.00 93 LEU A CA 1
ATOM 729 C C . LEU A 1 93 ? 17.250 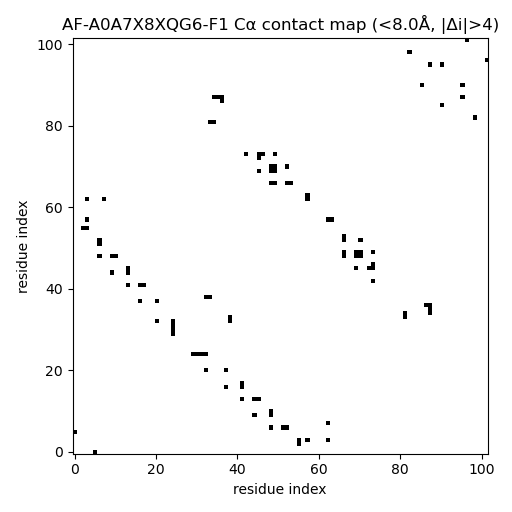-8.946 -23.325 1.00 51.00 93 LEU A C 1
ATOM 731 O O . LEU A 1 93 ? 16.214 -8.294 -23.412 1.00 51.00 93 LEU A O 1
ATOM 735 N N . GLU A 1 94 ? 17.459 -10.057 -24.035 1.00 55.47 94 GLU A N 1
ATOM 736 C CA . GLU A 1 94 ? 16.494 -10.606 -24.997 1.00 55.47 94 GLU A CA 1
ATOM 737 C C . GLU A 1 94 ? 15.246 -11.177 -24.312 1.00 55.47 94 GLU A C 1
ATOM 739 O O . GLU A 1 94 ? 14.126 -10.944 -24.767 1.00 55.47 94 GLU A O 1
ATOM 744 N N . GLU A 1 95 ? 15.406 -11.892 -23.192 1.00 49.47 95 GLU A N 1
ATOM 745 C CA . GLU A 1 95 ? 14.269 -12.367 -22.390 1.00 49.47 95 GLU A CA 1
ATOM 746 C C . GLU A 1 95 ? 13.458 -11.193 -21.834 1.00 49.47 95 GLU A C 1
ATOM 748 O O . GLU A 1 95 ? 12.227 -11.235 -21.827 1.00 49.47 95 GLU A O 1
ATOM 753 N N . PHE A 1 96 ? 14.143 -10.131 -21.405 1.00 49.69 96 PHE A N 1
ATOM 754 C CA . PHE A 1 96 ? 13.516 -8.905 -20.934 1.00 49.69 96 PHE A CA 1
ATOM 755 C C . PHE A 1 96 ? 12.720 -8.216 -22.052 1.00 49.69 96 PHE A C 1
ATOM 757 O O . PHE A 1 96 ? 11.534 -7.958 -21.880 1.00 49.69 96 PHE A O 1
ATOM 764 N N . GLN A 1 97 ? 13.322 -7.983 -23.220 1.00 50.38 97 GLN A N 1
ATOM 765 C CA . GLN A 1 97 ? 12.661 -7.355 -24.374 1.00 50.38 97 GLN A CA 1
ATOM 766 C C . GLN A 1 97 ? 11.418 -8.132 -24.833 1.00 50.38 97 GLN A C 1
ATOM 768 O O . GLN A 1 97 ? 10.357 -7.551 -25.066 1.00 50.38 97 GLN A O 1
ATOM 773 N N . ARG A 1 98 ? 11.504 -9.468 -24.848 1.00 59.69 98 ARG A N 1
ATOM 774 C CA . ARG A 1 98 ? 10.408 -10.353 -25.263 1.00 59.69 98 ARG A CA 1
ATOM 775 C C . ARG A 1 98 ? 9.214 -10.343 -24.310 1.00 59.69 98 ARG A C 1
ATOM 777 O O . ARG A 1 98 ? 8.080 -10.398 -24.772 1.00 59.69 98 ARG A O 1
ATOM 784 N N . VAL A 1 99 ? 9.453 -10.280 -22.999 1.00 52.97 99 VAL A N 1
ATOM 785 C CA . VAL A 1 99 ? 8.379 -10.111 -22.002 1.00 52.97 99 VAL A CA 1
ATOM 786 C C . VAL A 1 99 ? 7.748 -8.720 -22.105 1.00 52.97 99 VAL A C 1
ATOM 788 O O . VAL A 1 99 ? 6.559 -8.561 -21.842 1.00 52.97 99 VAL A O 1
ATOM 791 N N . MET A 1 100 ? 8.530 -7.731 -22.534 1.00 44.91 100 MET A N 1
ATOM 792 C CA . MET A 1 100 ? 8.139 -6.327 -22.577 1.00 44.91 100 MET A CA 1
ATOM 793 C C . MET A 1 100 ? 7.443 -5.873 -23.863 1.00 44.91 100 MET A C 1
ATOM 795 O O . MET A 1 100 ? 6.931 -4.754 -23.885 1.00 44.91 100 MET A O 1
ATOM 799 N N . ASN A 1 101 ? 7.389 -6.706 -24.911 1.00 50.22 101 ASN A N 1
ATOM 800 C CA . ASN A 1 101 ? 6.905 -6.316 -26.245 1.00 50.22 101 ASN A CA 1
ATOM 801 C C . ASN A 1 101 ? 7.620 -5.056 -26.797 1.00 50.22 101 ASN A C 1
ATOM 803 O O . ASN A 1 101 ? 6.980 -4.180 -27.385 1.00 50.22 101 ASN A O 1
ATOM 807 N N . ILE A 1 102 ? 8.943 -4.966 -26.599 1.00 43.00 102 ILE A N 1
ATOM 808 C CA . ILE A 1 102 ? 9.821 -3.889 -27.105 1.00 43.00 102 ILE A CA 1
ATOM 809 C C . ILE A 1 102 ? 10.902 -4.491 -27.996 1.00 43.00 102 ILE A C 1
ATOM 811 O O . ILE A 1 102 ? 11.437 -5.554 -27.608 1.00 43.00 102 ILE A O 1
#

Secondary structure (DSSP, 8-state):
--HHHHHHHHHHHHHHHHHHHHHHHHHTTS--GGG-THHHHHHHHHHHHHHHHHH---SSHHHHHHHHHHHHHHHHHTT---S-SS-GGGS-HHHHHHHHT-

Foldseek 3Di:
DDLLVVLVVLLVVLVVLVVVLVVVCVVVPNQDSLQAPSVVVSLVSLVVSQVSLVVDPDPDPVSVVVNVVSVVVNVVCVPPDRPDPDRNVPDDPVRSCVSRVD

pLDDT: mean 72.97, std 18.28, range [39.97, 95.69]